Protein AF-A0A819X6X7-F1 (afdb_monomer_lite)

Sequence (123 aa):
MTDSTINNIATVFPISVEALKPEGKLQENRIIIKDFSLNTSTHGIPGIARSQSIPNRLFWSISFICFLGIMLYFIIQSILTYYSYPTQTLVTISDQWPQAFPAVTICNYSPFRYDKFISSFLN

Secondary structure (DSSP, 8-state):
--HHHHHHHHHHS---HHHHS---HHHHHHHHHHHHHHH-S-SHHHHHHH--SHHHHHHHHHHHHHHHHHHHHHHHHHHHHHHT-PPP--------SSPPPPP-----S-SS-HHHHHHTT--

pLDDT: mean 88.44, std 8.59, range [60.66, 98.5]

Radius of gyration: 42.08 Å; chains: 1; bounding box: 114×52×87 Å

InterPro domains:
  IPR001873 Epithelial sodium channel [PF00858] (36-117)
  IPR001873 Epithelial sodium channel [PTHR11690] (30-118)

Organism: NCBI:txid433720

Structure (mmCIF, N/CA/C/O backbone):
data_AF-A0A819X6X7-F1
#
_entry.id   AF-A0A819X6X7-F1
#
loop_
_atom_site.group_PDB
_atom_site.id
_atom_site.type_symbol
_atom_site.label_atom_id
_atom_site.label_alt_id
_atom_site.label_comp_id
_atom_site.label_asym_id
_atom_site.label_entity_id
_atom_site.label_seq_id
_atom_site.pdbx_PDB_ins_code
_atom_site.Cartn_x
_atom_site.Cartn_y
_atom_site.Cartn_z
_atom_site.occupancy
_atom_site.B_iso_or_equiv
_atom_site.auth_seq_id
_atom_site.auth_comp_id
_atom_site.auth_asym_id
_atom_site.auth_atom_id
_atom_site.pdbx_PDB_model_num
ATOM 1 N N . MET A 1 1 ? -44.339 18.523 17.465 1.00 60.66 1 MET A N 1
ATOM 2 C CA . MET A 1 1 ? -45.603 17.936 17.953 1.00 60.66 1 MET A CA 1
ATOM 3 C C . MET A 1 1 ? -45.756 18.367 19.403 1.00 60.66 1 MET A C 1
ATOM 5 O O . MET A 1 1 ? -44.770 18.296 20.121 1.00 60.66 1 MET A O 1
ATOM 9 N N . THR A 1 2 ? -46.898 18.929 19.795 1.00 74.94 2 THR A N 1
ATOM 10 C CA . THR A 1 2 ? -47.147 19.405 21.168 1.00 74.94 2 THR A CA 1
ATOM 11 C C . THR A 1 2 ? -47.540 18.235 22.070 1.00 74.94 2 THR A C 1
ATOM 13 O O . THR A 1 2 ? -48.222 17.324 21.603 1.00 74.94 2 THR A O 1
ATOM 16 N N . ASP A 1 3 ? -47.156 18.257 23.350 1.00 72.81 3 ASP A N 1
ATOM 17 C CA . ASP A 1 3 ? -47.407 17.154 24.301 1.00 72.81 3 ASP A CA 1
ATOM 18 C C . ASP A 1 3 ? -48.898 16.771 24.406 1.00 72.81 3 ASP A C 1
ATOM 20 O O . ASP A 1 3 ? -49.248 15.605 24.576 1.00 72.81 3 ASP A O 1
ATOM 24 N N . SER A 1 4 ? -49.802 17.733 24.199 1.00 77.88 4 SER A N 1
ATOM 25 C CA . SER A 1 4 ? -51.252 17.506 24.130 1.00 77.88 4 SER A CA 1
ATOM 26 C C . SER A 1 4 ? -51.687 16.625 22.953 1.00 77.88 4 SER A C 1
ATOM 28 O O . SER A 1 4 ? -52.635 15.851 23.073 1.00 77.88 4 SER A O 1
ATOM 30 N N . THR A 1 5 ? -51.007 16.714 21.810 1.00 80.31 5 THR A N 1
ATOM 31 C CA . THR A 1 5 ? -51.282 15.884 20.629 1.00 80.31 5 THR A CA 1
ATOM 32 C C . THR A 1 5 ? -50.784 14.460 20.848 1.00 80.31 5 THR A C 1
ATOM 34 O O . THR A 1 5 ? -51.469 13.515 20.476 1.00 80.31 5 THR A O 1
ATOM 37 N N . ILE A 1 6 ? -49.630 14.304 21.502 1.00 77.88 6 ILE A N 1
ATOM 38 C CA . ILE A 1 6 ? -49.042 12.997 21.820 1.00 77.88 6 ILE A CA 1
ATOM 39 C C . ILE A 1 6 ? -49.957 12.215 22.773 1.00 77.88 6 ILE A C 1
ATOM 41 O O . ILE A 1 6 ? -50.280 11.058 22.510 1.00 77.88 6 ILE A O 1
ATOM 45 N N . ASN A 1 7 ? -50.448 12.871 23.828 1.00 75.31 7 ASN A N 1
ATOM 46 C CA . ASN A 1 7 ? -51.334 12.244 24.810 1.00 75.31 7 ASN A CA 1
ATOM 47 C C . ASN A 1 7 ? -52.673 11.797 24.202 1.00 75.31 7 ASN A C 1
ATOM 49 O O . ASN A 1 7 ? -53.165 10.729 24.544 1.00 75.31 7 ASN A O 1
ATOM 53 N N . ASN A 1 8 ? -53.242 12.568 23.267 1.00 80.56 8 ASN A N 1
ATOM 54 C CA . ASN A 1 8 ? -54.474 12.178 22.568 1.00 80.56 8 ASN A CA 1
ATOM 55 C C . ASN A 1 8 ? -54.281 10.996 21.606 1.00 80.56 8 ASN A C 1
ATOM 57 O O . ASN A 1 8 ? -55.217 10.248 21.357 1.00 80.56 8 ASN A O 1
ATOM 61 N N . ILE A 1 9 ? -53.086 10.813 21.042 1.00 77.69 9 ILE A N 1
ATOM 62 C CA . ILE A 1 9 ? -52.798 9.665 20.169 1.00 77.69 9 ILE A CA 1
ATOM 63 C C . ILE A 1 9 ? -52.598 8.395 21.010 1.00 77.69 9 ILE A C 1
ATOM 65 O O . ILE A 1 9 ? -53.083 7.330 20.632 1.00 77.69 9 ILE A O 1
ATOM 69 N N . ALA A 1 10 ? -51.952 8.514 22.173 1.00 76.69 10 ALA A N 1
ATOM 70 C CA . ALA A 1 10 ? -51.705 7.399 23.089 1.00 76.69 10 ALA A CA 1
ATOM 71 C C . ALA A 1 10 ? -52.964 6.879 23.811 1.00 76.69 10 ALA A C 1
ATOM 73 O O . ALA A 1 10 ? -52.973 5.756 24.306 1.00 76.69 10 ALA A O 1
ATOM 74 N N . THR A 1 11 ? -54.041 7.666 23.879 1.00 79.44 11 THR A N 1
ATOM 75 C CA . THR A 1 11 ? -55.340 7.180 24.378 1.00 79.44 11 THR A CA 1
ATOM 76 C C . THR A 1 11 ? -56.129 6.408 23.321 1.00 79.44 11 THR A C 1
ATOM 78 O O . THR A 1 11 ? -56.958 5.573 23.676 1.00 79.44 11 THR A O 1
ATOM 81 N N . VAL A 1 12 ? -55.878 6.664 22.032 1.00 84.75 12 VAL A N 1
ATOM 82 C CA . VAL A 1 12 ? -56.559 6.007 20.902 1.00 84.75 12 VAL A CA 1
ATOM 83 C C . VAL A 1 12 ? -55.841 4.722 20.484 1.00 84.75 12 VAL A C 1
ATOM 85 O O . VAL A 1 12 ? -56.490 3.742 20.122 1.00 84.75 12 VAL A O 1
ATOM 88 N N . PHE A 1 13 ? -54.511 4.705 20.566 1.00 81.25 13 PHE A N 1
ATOM 89 C CA . PHE A 1 13 ? -53.683 3.534 20.291 1.00 81.25 13 PHE A CA 1
ATOM 90 C C . PHE A 1 13 ? -52.888 3.152 21.546 1.00 81.25 13 PHE A C 1
ATOM 92 O O . PHE A 1 13 ? -52.265 4.036 22.126 1.00 81.25 13 PHE A O 1
ATOM 99 N N . PRO A 1 14 ? -52.830 1.866 21.950 1.00 74.44 14 PRO A N 1
ATOM 100 C CA . PRO A 1 14 ? -52.072 1.413 23.118 1.00 74.44 14 PRO A CA 1
ATOM 101 C C . PRO A 1 14 ? -50.565 1.384 22.806 1.00 74.44 14 PRO A C 1
ATOM 103 O O . PRO A 1 14 ? -49.935 0.331 22.742 1.00 74.44 14 PRO A O 1
ATOM 106 N N . ILE A 1 15 ? -49.997 2.555 22.540 1.00 75.69 15 ILE A N 1
ATOM 107 C CA . ILE A 1 15 ? -48.589 2.788 22.223 1.00 75.69 15 ILE A CA 1
ATOM 108 C C . ILE A 1 15 ? -48.001 3.578 23.393 1.00 75.69 15 ILE A C 1
ATOM 110 O O . ILE A 1 15 ? -48.648 4.488 23.913 1.00 75.69 15 ILE A O 1
ATOM 114 N N . SER A 1 16 ? -46.784 3.242 23.825 1.00 74.62 16 SER A N 1
ATOM 115 C CA . SER A 1 16 ? -46.109 3.995 24.884 1.00 74.62 16 SER A CA 1
ATOM 116 C C . SER A 1 16 ? -45.877 5.446 24.449 1.00 74.62 16 SER A C 1
ATOM 118 O O . SER A 1 16 ? -45.324 5.716 23.380 1.00 74.62 16 SER A O 1
ATOM 120 N N . VAL A 1 17 ? -46.289 6.394 25.294 1.00 68.62 17 VAL A N 1
ATOM 121 C CA . VAL A 1 17 ? -46.086 7.842 25.094 1.00 68.62 17 VAL A CA 1
ATOM 122 C C . VAL A 1 17 ? -44.595 8.158 24.924 1.00 68.62 17 VAL A C 1
ATOM 124 O O . VAL A 1 17 ? -44.223 9.055 24.167 1.00 68.62 17 VAL A O 1
ATOM 127 N N . GLU A 1 18 ? -43.728 7.364 25.556 1.00 68.25 18 GLU A N 1
ATOM 128 C CA . GLU A 1 18 ? -42.275 7.439 25.441 1.00 68.25 18 GLU A CA 1
ATOM 129 C C . GLU A 1 18 ? -41.768 7.209 24.009 1.00 68.25 18 GLU A C 1
ATOM 131 O O . GLU A 1 18 ? -40.804 7.857 23.615 1.00 68.25 18 GLU A O 1
ATOM 136 N N . ALA A 1 19 ? -42.422 6.356 23.210 1.00 67.88 19 ALA A N 1
ATOM 137 C CA . ALA A 1 19 ? -42.023 6.087 21.823 1.00 67.88 19 ALA A CA 1
ATOM 138 C C . ALA A 1 19 ? -42.435 7.205 20.844 1.00 67.88 19 ALA A C 1
ATOM 140 O O . ALA A 1 19 ? -41.882 7.310 19.751 1.00 67.88 19 ALA A O 1
ATOM 141 N N . LEU A 1 20 ? -43.409 8.037 21.227 1.00 67.69 20 LEU A N 1
ATOM 142 C CA . LEU A 1 20 ? -43.894 9.183 20.447 1.00 67.69 20 LEU A CA 1
ATOM 143 C C . LEU A 1 20 ? -43.159 10.484 20.782 1.00 67.69 20 LEU A C 1
ATOM 145 O O . LEU A 1 20 ? -43.316 11.485 20.074 1.00 67.69 20 LEU A O 1
ATOM 149 N N . LYS A 1 21 ? -42.367 10.498 21.860 1.00 74.88 21 LYS A N 1
ATOM 150 C CA . LYS A 1 21 ? -41.555 11.658 22.206 1.00 74.88 21 LYS A CA 1
ATOM 151 C C . LYS A 1 21 ? -40.485 11.835 21.123 1.00 74.88 21 LYS A C 1
ATOM 153 O O . LYS A 1 21 ? -39.731 10.898 20.875 1.00 74.88 21 LYS A O 1
ATOM 158 N N . PRO A 1 22 ? -40.389 13.007 20.468 1.00 67.81 22 PRO A N 1
ATOM 159 C CA . PRO A 1 22 ? -39.345 13.237 19.483 1.00 67.81 22 PRO A CA 1
ATOM 160 C C . PRO A 1 22 ? -37.981 13.162 20.177 1.00 67.81 22 PRO A C 1
ATOM 162 O O . PRO A 1 22 ? -37.606 14.052 20.945 1.00 67.81 22 PRO A O 1
ATOM 165 N N . GLU A 1 23 ? -37.257 12.074 19.921 1.00 68.88 23 GLU A N 1
ATOM 166 C CA . GLU A 1 23 ? -35.851 11.917 20.276 1.00 68.88 23 GLU A CA 1
ATOM 167 C C . GLU A 1 23 ? -35.082 13.096 19.663 1.00 68.88 23 GLU A C 1
ATOM 169 O O . GLU A 1 23 ? -35.201 13.398 18.473 1.00 68.88 23 GLU A O 1
ATOM 174 N N . GLY A 1 24 ? -34.320 13.831 20.473 1.00 78.94 24 GLY A N 1
ATOM 175 C CA . GLY A 1 24 ? -33.523 14.937 19.948 1.00 78.94 24 GLY A CA 1
ATOM 176 C C . GLY A 1 24 ? -32.520 14.419 18.911 1.00 78.94 24 GLY A C 1
ATOM 177 O O . GLY A 1 24 ? -31.918 13.369 19.112 1.00 78.94 24 GLY A O 1
ATOM 178 N N . LYS A 1 25 ? -32.257 15.184 17.846 1.00 78.56 25 LYS A N 1
ATOM 179 C CA . LYS A 1 25 ? -31.328 14.820 16.749 1.00 78.56 25 LYS A CA 1
ATOM 180 C C . LYS A 1 25 ? -29.950 14.303 17.221 1.00 78.56 25 LYS A C 1
ATOM 182 O O . LYS A 1 25 ? -29.304 13.501 16.557 1.00 78.56 25 LYS A O 1
ATOM 187 N N 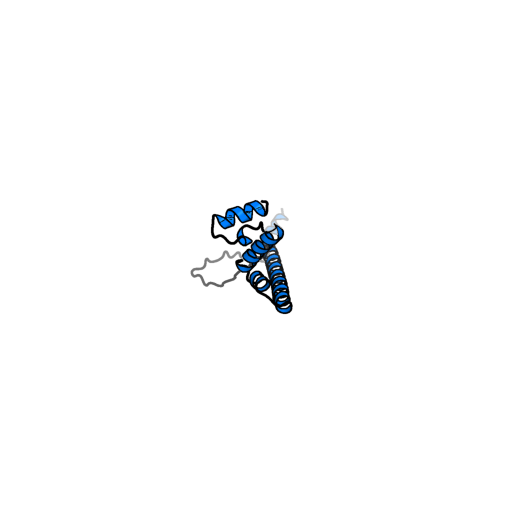. LEU A 1 26 ? -29.485 14.751 18.391 1.00 83.31 26 LEU A N 1
ATOM 188 C CA . LEU A 1 26 ? -28.258 14.269 19.042 1.00 83.31 26 LEU A CA 1
ATOM 189 C C . LEU A 1 26 ? -28.360 12.832 19.584 1.00 83.31 26 LEU A C 1
ATOM 191 O O . LEU A 1 26 ? -27.372 12.101 19.528 1.00 83.31 26 LEU A O 1
ATOM 195 N N . GLN A 1 27 ? -29.515 12.439 20.126 1.00 83.81 27 GLN A N 1
ATOM 196 C CA . GLN A 1 27 ? -29.776 11.076 20.602 1.00 83.81 27 GLN A CA 1
ATOM 197 C C . GLN A 1 27 ? -29.855 10.112 19.418 1.00 83.81 27 GLN A C 1
ATOM 199 O O . GLN A 1 27 ? -29.173 9.090 19.417 1.00 83.81 27 GLN A O 1
ATOM 204 N N . GLU A 1 28 ? -30.575 10.506 18.367 1.00 85.56 28 GLU A N 1
ATOM 205 C CA . GLU A 1 28 ? -30.688 9.753 17.116 1.00 85.56 28 GLU A CA 1
ATOM 206 C C . GLU A 1 28 ? -29.304 9.449 16.514 1.00 85.56 28 GLU A C 1
ATOM 208 O O . GLU A 1 28 ? -28.943 8.289 16.309 1.00 85.56 28 GLU A O 1
ATOM 213 N N . ASN A 1 29 ? -28.455 10.472 16.360 1.00 87.69 29 ASN A N 1
ATOM 214 C CA . ASN A 1 29 ? -27.094 10.298 15.846 1.00 87.69 29 ASN A CA 1
ATOM 215 C C . ASN A 1 29 ? -26.241 9.361 16.717 1.00 87.69 29 ASN A C 1
ATOM 217 O O . ASN A 1 29 ? -25.440 8.584 16.196 1.00 87.69 29 ASN A O 1
ATOM 221 N N . ARG A 1 30 ? -26.386 9.417 18.047 1.00 88.06 30 ARG A N 1
ATOM 222 C CA . ARG A 1 30 ? -25.646 8.532 18.960 1.00 88.06 30 ARG A CA 1
ATOM 223 C C . ARG A 1 30 ? -26.066 7.077 18.808 1.00 88.06 30 ARG A C 1
ATOM 225 O O . ARG A 1 30 ? -25.198 6.207 18.853 1.00 88.06 30 ARG A O 1
ATOM 232 N N . ILE A 1 31 ? -27.359 6.820 18.631 1.00 89.75 31 ILE A N 1
ATOM 233 C CA . ILE A 1 31 ? -27.892 5.472 18.417 1.00 89.75 31 ILE A CA 1
ATOM 234 C C . ILE A 1 31 ? -27.351 4.913 17.101 1.00 89.75 31 ILE A C 1
ATOM 236 O O . ILE A 1 31 ? -26.798 3.818 17.103 1.00 89.75 31 ILE A O 1
ATOM 240 N N . ILE A 1 32 ? -27.397 5.699 16.021 1.00 92.81 32 ILE A N 1
ATOM 241 C CA . ILE A 1 32 ? -26.892 5.295 14.700 1.00 92.81 32 ILE A CA 1
ATOM 242 C C . ILE A 1 32 ? -25.394 4.976 14.753 1.00 92.81 32 ILE A C 1
ATOM 244 O O . ILE A 1 32 ? -24.964 3.917 14.299 1.00 92.81 32 ILE A O 1
ATOM 248 N N . ILE A 1 33 ? -24.582 5.862 15.341 1.00 93.00 33 ILE A N 1
ATOM 249 C CA . ILE A 1 33 ? -23.131 5.644 15.452 1.00 93.00 33 ILE A CA 1
ATOM 250 C C . ILE A 1 33 ? -22.837 4.395 16.282 1.00 93.00 33 ILE A C 1
ATOM 252 O O . ILE A 1 33 ? -21.939 3.624 15.941 1.00 93.00 33 ILE A O 1
ATOM 256 N N . LYS A 1 34 ? -23.574 4.184 17.376 1.00 91.19 34 LYS A N 1
ATOM 257 C CA . LYS A 1 34 ? -23.402 3.011 18.234 1.00 91.19 34 LYS A CA 1
ATOM 258 C C . LYS A 1 34 ? -23.781 1.723 17.507 1.00 91.19 34 LYS A C 1
ATOM 260 O O . LYS A 1 34 ? -23.022 0.763 17.590 1.00 91.19 34 LYS A O 1
ATOM 265 N N . ASP A 1 35 ? -24.897 1.715 16.788 1.00 93.50 35 ASP A N 1
ATOM 266 C CA . ASP A 1 35 ? -25.354 0.559 16.019 1.00 93.50 35 ASP A CA 1
ATOM 267 C C . ASP A 1 35 ? -24.364 0.207 14.898 1.00 93.50 35 ASP A C 1
ATOM 269 O O . ASP A 1 35 ? -23.891 -0.926 14.811 1.00 93.50 35 ASP A O 1
ATOM 273 N N . PHE A 1 36 ? -23.912 1.208 14.138 1.00 93.81 36 PHE A N 1
ATOM 274 C CA . PHE A 1 36 ? -22.847 1.033 13.149 1.00 93.81 36 PHE A CA 1
ATOM 275 C C . PHE A 1 36 ? -21.560 0.482 13.776 1.00 93.81 36 PHE A C 1
ATOM 277 O O . PHE A 1 36 ? -20.951 -0.453 13.257 1.00 93.81 36 PHE A O 1
ATOM 284 N N . SER A 1 37 ? -21.145 1.037 14.917 1.00 93.19 37 SER A N 1
ATOM 285 C CA . SER A 1 37 ? -19.910 0.621 15.587 1.00 93.19 37 SER A CA 1
ATOM 286 C C . SER A 1 37 ? -19.971 -0.818 16.103 1.00 93.19 37 SER A C 1
ATOM 288 O O . SER A 1 37 ? -18.930 -1.454 16.230 1.00 93.19 37 SER A O 1
ATOM 290 N N . LEU A 1 38 ? -21.161 -1.338 16.411 1.00 93.19 38 LEU A N 1
ATOM 291 C CA . LEU A 1 38 ? -21.352 -2.719 16.860 1.00 93.19 38 LEU A CA 1
ATOM 292 C C . LEU A 1 38 ? -21.447 -3.713 15.696 1.00 93.19 38 LEU A C 1
ATOM 294 O O . LEU A 1 38 ? -21.018 -4.854 15.862 1.00 93.19 38 LEU A O 1
ATOM 298 N N . ASN A 1 39 ? -21.967 -3.277 14.546 1.00 93.62 39 ASN A N 1
ATOM 299 C CA . ASN A 1 39 ? -22.232 -4.125 13.378 1.00 93.62 39 ASN A CA 1
ATOM 300 C C . ASN A 1 39 ? -21.188 -4.004 12.255 1.00 93.62 39 ASN A C 1
ATOM 302 O O . ASN A 1 39 ? -21.305 -4.665 11.224 1.00 93.62 39 ASN A O 1
ATOM 306 N N . THR A 1 40 ? -20.164 -3.167 12.415 1.00 93.38 40 THR A N 1
ATOM 307 C CA . THR A 1 40 ? -19.089 -3.055 11.423 1.00 93.38 40 THR A CA 1
ATOM 308 C C . THR A 1 40 ? -18.229 -4.323 11.362 1.00 93.38 40 THR A C 1
ATOM 310 O O . THR A 1 40 ? -17.977 -4.980 12.371 1.00 93.38 40 THR A O 1
ATOM 313 N N . SER A 1 41 ? -17.712 -4.636 10.171 1.00 92.94 41 SER A N 1
ATOM 314 C CA . SER A 1 41 ? -16.755 -5.729 9.945 1.00 92.94 41 SER A CA 1
ATOM 315 C C . SER A 1 41 ? -15.356 -5.440 10.500 1.00 92.94 41 SER A C 1
ATOM 317 O O . SER A 1 41 ? -14.517 -6.335 10.576 1.00 92.94 41 SER A O 1
ATOM 319 N N . THR A 1 42 ? -15.080 -4.192 10.888 1.00 89.25 42 THR A N 1
ATOM 320 C CA . THR A 1 42 ? -13.777 -3.789 11.426 1.00 89.25 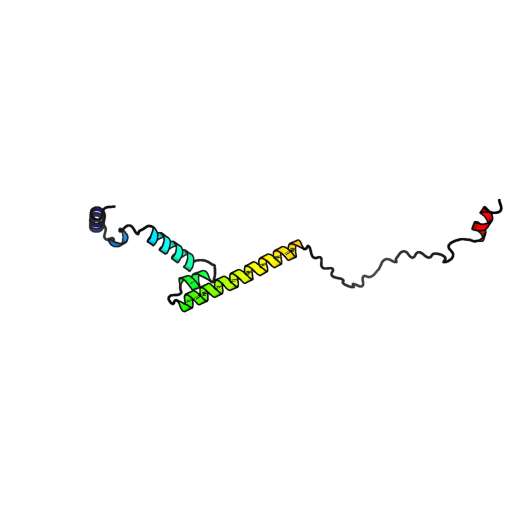42 THR A CA 1
ATOM 321 C C . THR A 1 42 ? -13.590 -4.385 12.816 1.00 89.25 42 THR A C 1
ATOM 323 O O . THR A 1 42 ? -14.295 -3.992 13.730 1.00 89.25 42 THR A O 1
ATOM 326 N N . HIS A 1 43 ? -12.615 -5.266 13.035 1.00 88.00 43 HIS A N 1
ATOM 327 C CA . HIS A 1 43 ? -12.480 -5.980 14.316 1.00 88.00 43 HIS A CA 1
ATOM 328 C C . HIS A 1 43 ? -12.273 -5.084 15.558 1.00 88.00 43 HIS A C 1
ATOM 330 O O . HIS A 1 43 ? -12.712 -5.439 16.650 1.00 88.00 43 HIS A O 1
ATOM 336 N N . GLY A 1 44 ? -11.625 -3.921 15.416 1.00 88.88 44 GLY A N 1
ATOM 337 C CA . GLY A 1 44 ? -11.307 -3.044 16.554 1.00 88.88 44 GLY A CA 1
ATOM 338 C C . GLY A 1 44 ? -12.473 -2.178 17.049 1.00 88.88 44 GLY A C 1
ATOM 339 O O . GLY A 1 44 ? -12.606 -1.947 18.250 1.00 88.88 44 GLY A O 1
ATOM 340 N N . ILE A 1 45 ? -13.348 -1.722 16.148 1.00 91.81 45 ILE A N 1
ATOM 341 C CA . ILE A 1 45 ? -14.406 -0.743 16.459 1.00 91.81 45 ILE A CA 1
ATOM 342 C C . ILE A 1 45 ? -15.513 -1.333 17.368 1.00 91.81 45 ILE A C 1
ATOM 344 O O . ILE A 1 45 ? -15.844 -0.689 18.369 1.00 91.81 45 ILE A O 1
ATOM 348 N N . PRO A 1 46 ? -16.022 -2.563 17.145 1.00 92.62 46 PRO A N 1
ATOM 349 C CA . PRO A 1 46 ? -16.962 -3.220 18.051 1.00 92.62 46 PRO A CA 1
ATOM 350 C C . PRO A 1 46 ? -16.368 -3.467 19.437 1.00 92.62 46 PRO A C 1
ATOM 352 O O . PRO A 1 46 ? -17.086 -3.374 20.432 1.00 92.62 46 PRO A O 1
ATOM 355 N N . GLY A 1 47 ? -15.058 -3.734 19.530 1.00 90.06 47 GLY A N 1
ATOM 356 C CA . GLY A 1 47 ? -14.348 -3.866 20.807 1.00 90.06 47 GLY A CA 1
ATOM 357 C C . GLY A 1 47 ? -14.398 -2.575 21.629 1.00 90.06 47 GLY A C 1
ATOM 358 O O . GLY A 1 47 ? -14.709 -2.604 22.823 1.00 90.06 47 GLY A O 1
ATOM 359 N N . ILE A 1 48 ? -14.202 -1.426 20.976 1.00 93.31 48 ILE A N 1
ATOM 360 C CA . ILE A 1 48 ? -14.327 -0.097 21.596 1.00 93.31 48 ILE A CA 1
ATOM 361 C C . ILE A 1 48 ? -15.786 0.187 21.985 1.00 93.31 48 ILE A C 1
ATOM 363 O O . ILE A 1 48 ? -16.038 0.651 23.096 1.00 93.31 48 ILE A O 1
ATOM 367 N N . ALA A 1 49 ? -16.746 -0.100 21.100 1.00 91.62 49 ALA A N 1
ATOM 368 C CA . ALA A 1 49 ? -18.165 0.200 21.306 1.00 91.62 49 ALA A CA 1
ATOM 369 C C . ALA A 1 49 ? -18.842 -0.677 22.375 1.00 91.62 49 ALA A C 1
ATOM 371 O O . ALA A 1 49 ? -19.761 -0.220 23.056 1.00 91.62 49 ALA A O 1
ATOM 372 N N . ARG A 1 50 ? -18.387 -1.925 22.545 1.00 90.81 50 ARG A N 1
ATOM 373 C CA . ARG A 1 50 ? -18.889 -2.861 23.566 1.00 90.81 50 ARG A CA 1
ATOM 374 C C . ARG A 1 50 ? -18.269 -2.625 24.947 1.00 90.81 50 ARG A C 1
ATOM 376 O O . ARG A 1 50 ? -18.856 -3.021 25.954 1.00 90.81 50 ARG A O 1
ATOM 383 N N . SER A 1 51 ? -17.093 -1.999 25.008 1.00 90.62 51 SER A N 1
ATOM 384 C CA . SER A 1 51 ? -16.364 -1.774 26.258 1.00 90.62 51 SER A CA 1
ATOM 385 C C . SER A 1 51 ? -17.123 -0.836 27.200 1.00 90.62 51 SER A C 1
ATOM 387 O O . SER A 1 51 ? -17.339 0.331 26.889 1.00 90.62 51 SER A O 1
ATOM 389 N N . GLN A 1 52 ? -17.484 -1.345 28.380 1.00 87.19 52 GLN A N 1
ATOM 390 C CA . GLN A 1 52 ? -18.162 -0.575 29.432 1.00 87.19 52 GLN A CA 1
ATOM 391 C C . GLN A 1 52 ? -17.170 0.143 30.360 1.00 87.19 52 GLN A C 1
ATOM 393 O O . GLN A 1 52 ? -17.479 1.192 30.918 1.00 87.19 52 GLN A O 1
ATOM 398 N N . SER A 1 53 ? -15.964 -0.412 30.523 1.00 93.12 53 SER A N 1
ATOM 399 C CA . SER A 1 53 ? -14.920 0.150 31.378 1.00 93.12 53 SER A CA 1
ATOM 400 C C . SER A 1 53 ? -13.948 1.027 30.582 1.00 93.12 53 SER A C 1
ATOM 402 O O . SER A 1 53 ? -13.544 0.700 29.462 1.00 93.12 53 SER A O 1
ATOM 404 N N . ILE A 1 54 ? -13.537 2.143 31.190 1.00 90.88 54 ILE A N 1
ATOM 405 C CA . ILE A 1 54 ? -12.531 3.070 30.649 1.00 90.88 54 ILE A CA 1
ATOM 406 C C . ILE A 1 54 ? -11.212 2.362 30.275 1.00 90.88 54 ILE A C 1
ATOM 408 O O . ILE A 1 54 ? -10.752 2.578 29.152 1.00 90.88 54 ILE A O 1
ATOM 412 N N . PRO A 1 55 ? -10.608 1.498 31.124 1.00 92.62 55 PRO A N 1
ATOM 413 C CA . PRO A 1 55 ? -9.350 0.837 30.767 1.00 92.62 55 PRO A CA 1
ATOM 414 C C . PRO A 1 55 ? -9.486 -0.078 29.545 1.00 92.62 55 PRO A C 1
ATOM 416 O O . PRO A 1 55 ? -8.624 -0.049 28.670 1.00 92.62 55 PRO A O 1
ATOM 419 N N . ASN A 1 56 ? -10.589 -0.824 29.418 1.00 91.38 56 ASN A N 1
ATOM 420 C CA . ASN A 1 56 ? -10.799 -1.687 28.253 1.00 91.38 56 ASN A CA 1
ATOM 421 C C . ASN A 1 56 ? -11.004 -0.857 26.987 1.00 91.38 56 ASN A C 1
ATOM 423 O O . ASN A 1 56 ? -10.458 -1.185 25.936 1.00 91.38 56 ASN A O 1
ATOM 427 N N . ARG A 1 57 ? -11.739 0.255 27.085 1.00 92.81 57 ARG A N 1
ATOM 428 C CA . ARG A 1 57 ? -11.934 1.161 25.953 1.00 92.81 57 ARG A CA 1
ATOM 429 C C . ARG A 1 57 ? -10.613 1.774 25.484 1.00 92.81 57 ARG A C 1
ATOM 431 O O . ARG A 1 57 ? -10.392 1.866 24.277 1.00 92.81 57 ARG A O 1
ATOM 438 N N . LEU A 1 58 ? -9.733 2.152 26.415 1.00 94.75 58 LEU A N 1
ATOM 439 C CA . LEU A 1 58 ? -8.384 2.632 26.103 1.00 94.75 58 LEU A CA 1
ATOM 440 C C . LEU A 1 58 ? -7.542 1.541 25.445 1.00 94.75 58 LEU A C 1
ATOM 442 O O . LEU A 1 58 ? -6.954 1.797 24.400 1.00 94.75 58 LEU A O 1
ATOM 446 N N . PHE A 1 59 ? -7.542 0.327 25.997 1.00 94.12 59 PHE A N 1
ATOM 447 C CA . PHE A 1 59 ? -6.823 -0.810 25.425 1.00 94.12 59 PHE A CA 1
ATOM 448 C C . PHE A 1 59 ? -7.232 -1.069 23.969 1.00 94.12 59 PHE A C 1
ATOM 450 O O . PHE A 1 59 ? -6.376 -1.091 23.085 1.00 94.12 59 PHE A O 1
ATOM 457 N N . TRP A 1 60 ? -8.536 -1.180 23.696 1.00 93.81 60 TRP A N 1
ATOM 458 C CA . TRP A 1 60 ? -9.041 -1.393 22.337 1.00 93.81 60 TRP A CA 1
ATOM 459 C C . TRP A 1 60 ? -8.733 -0.224 21.400 1.00 93.81 60 TRP A C 1
ATOM 461 O O . TRP A 1 60 ? -8.402 -0.447 20.238 1.00 93.81 60 TRP A O 1
ATOM 471 N N . SER A 1 61 ? -8.792 1.013 21.898 1.00 94.19 61 SER A N 1
ATOM 472 C CA . SER A 1 61 ? -8.479 2.199 21.092 1.00 94.19 61 SER A CA 1
ATOM 473 C C . SER A 1 61 ? -6.997 2.254 20.721 1.00 94.19 61 SER A C 1
ATOM 475 O O . SER A 1 61 ? -6.666 2.453 19.556 1.00 94.19 61 SER A O 1
ATOM 477 N N . ILE A 1 62 ? -6.103 2.027 21.688 1.00 95.88 62 ILE A N 1
ATOM 478 C CA . ILE A 1 62 ? -4.653 1.997 21.461 1.00 95.88 62 ILE A CA 1
ATOM 479 C C . ILE A 1 62 ? -4.306 0.862 20.502 1.00 95.88 62 ILE A C 1
ATOM 481 O O . ILE A 1 62 ? -3.625 1.089 19.508 1.00 95.88 62 ILE A O 1
ATOM 485 N N . SER A 1 63 ? -4.826 -0.341 20.756 1.00 94.75 63 SER A N 1
ATOM 486 C CA . SER A 1 63 ? -4.597 -1.501 19.899 1.00 94.75 63 SER A CA 1
ATOM 487 C C . SER A 1 63 ? -5.043 -1.235 18.458 1.00 94.75 63 SER A C 1
ATOM 489 O O . SER A 1 63 ? -4.270 -1.462 17.527 1.00 94.75 63 SER A O 1
ATOM 491 N N . PHE A 1 64 ? -6.239 -0.667 18.266 1.00 95.06 64 PHE A N 1
ATOM 492 C CA . PHE A 1 64 ? -6.745 -0.301 16.944 1.00 95.06 64 PHE A CA 1
ATOM 493 C C . PHE A 1 64 ? -5.843 0.716 16.233 1.00 95.06 64 PHE A C 1
ATOM 495 O O . PHE A 1 64 ? -5.495 0.508 15.073 1.00 95.06 64 PHE A O 1
ATOM 502 N N . ILE A 1 65 ? -5.416 1.778 16.924 1.00 96.38 65 ILE A N 1
ATOM 503 C CA . ILE A 1 65 ? -4.530 2.805 16.355 1.00 96.38 65 ILE A CA 1
ATOM 504 C C . ILE A 1 65 ? -3.164 2.212 15.985 1.00 96.38 65 ILE A C 1
ATOM 506 O O . ILE A 1 65 ? -2.656 2.484 14.898 1.00 96.38 65 ILE A O 1
ATOM 510 N N . CYS A 1 66 ? -2.582 1.374 16.845 1.00 96.88 66 CYS A N 1
ATOM 511 C CA . CYS A 1 66 ? -1.306 0.713 16.576 1.00 96.88 66 CYS A CA 1
ATOM 512 C C . CYS A 1 66 ? -1.382 -0.183 15.334 1.00 96.88 66 CYS A C 1
ATOM 514 O O . CYS A 1 66 ? -0.550 -0.054 14.436 1.00 96.88 66 CYS A O 1
ATOM 516 N N . PHE A 1 67 ? -2.390 -1.056 15.245 1.00 96.44 67 PHE A N 1
ATOM 517 C CA . PHE A 1 67 ? -2.549 -1.938 14.087 1.00 96.44 67 PHE A CA 1
ATOM 518 C C . PHE A 1 67 ? -2.867 -1.168 12.804 1.00 96.44 67 PHE A C 1
ATOM 520 O O . PHE A 1 67 ? -2.336 -1.513 11.750 1.00 96.44 67 PHE A O 1
ATOM 527 N N . LEU A 1 68 ? -3.660 -0.097 12.886 1.00 96.31 68 LEU A N 1
ATOM 528 C CA . LEU A 1 68 ? -3.921 0.784 11.750 1.00 96.31 68 LEU A CA 1
ATOM 529 C C . LEU A 1 68 ? -2.628 1.448 11.251 1.00 96.31 68 LEU A C 1
ATOM 531 O O . LEU A 1 68 ? -2.379 1.474 10.048 1.00 96.31 68 LEU A O 1
ATOM 535 N N . GLY A 1 69 ? -1.781 1.933 12.162 1.00 97.56 69 GLY A N 1
ATOM 536 C CA . GLY A 1 69 ? -0.485 2.521 11.821 1.00 97.56 69 GLY A CA 1
ATOM 537 C C . GLY A 1 69 ? 0.460 1.525 11.145 1.00 97.56 69 GLY A C 1
ATOM 538 O O . GLY A 1 69 ? 1.034 1.834 10.102 1.00 97.56 69 GLY A O 1
ATOM 539 N N . ILE A 1 70 ? 0.572 0.310 11.691 1.00 97.88 70 ILE A N 1
ATOM 540 C CA . ILE A 1 70 ? 1.383 -0.772 11.107 1.00 97.88 70 ILE A CA 1
ATOM 541 C C . ILE A 1 70 ? 0.867 -1.144 9.711 1.00 97.88 70 ILE A C 1
ATOM 543 O O . ILE A 1 70 ? 1.653 -1.261 8.771 1.00 97.88 70 ILE A O 1
ATOM 547 N N . MET A 1 71 ? -0.451 -1.287 9.555 1.00 97.31 71 MET A N 1
ATOM 548 C CA . MET A 1 71 ? -1.081 -1.584 8.269 1.00 97.31 71 MET A CA 1
ATOM 549 C C . MET A 1 71 ? -0.761 -0.501 7.231 1.00 97.31 71 MET A C 1
ATOM 551 O O . MET A 1 71 ? -0.323 -0.826 6.130 1.00 97.31 71 MET A O 1
ATOM 555 N N . LEU A 1 72 ? -0.931 0.779 7.577 1.00 98.12 72 LEU A N 1
ATOM 556 C CA . LEU A 1 72 ? -0.625 1.893 6.675 1.00 98.12 72 LEU A CA 1
ATOM 557 C C . LEU A 1 72 ? 0.856 1.926 6.288 1.00 98.12 72 LEU A C 1
ATOM 559 O O . LEU A 1 72 ? 1.171 2.121 5.116 1.00 98.12 72 LEU A O 1
ATOM 563 N N . TYR A 1 73 ? 1.760 1.680 7.239 1.00 98.44 73 TYR A N 1
ATOM 564 C CA . TYR A 1 73 ? 3.191 1.582 6.959 1.00 98.44 73 TYR A CA 1
ATOM 565 C C . TYR A 1 73 ? 3.490 0.488 5.924 1.00 98.44 73 TYR A C 1
ATOM 567 O O . TYR A 1 73 ? 4.151 0.761 4.922 1.00 98.44 73 TYR A O 1
ATOM 575 N N . PHE A 1 74 ? 2.959 -0.725 6.113 1.00 98.31 74 PHE A N 1
ATOM 576 C CA . PHE A 1 74 ? 3.166 -1.821 5.163 1.00 98.31 74 PHE A CA 1
ATOM 577 C C . PHE A 1 74 ? 2.538 -1.555 3.794 1.00 98.31 74 PHE A C 1
ATOM 579 O O . PHE A 1 74 ? 3.144 -1.899 2.779 1.00 98.31 74 PHE A O 1
ATOM 586 N N . ILE A 1 75 ? 1.366 -0.915 3.739 1.00 98.50 75 ILE A N 1
ATOM 587 C CA . ILE A 1 75 ? 0.738 -0.511 2.474 1.00 98.50 75 ILE A CA 1
ATOM 588 C C . ILE A 1 75 ? 1.654 0.455 1.719 1.00 98.50 75 ILE A C 1
ATOM 590 O O . ILE A 1 75 ? 1.941 0.231 0.545 1.00 98.50 75 ILE A O 1
ATOM 594 N N . ILE A 1 76 ? 2.163 1.492 2.390 1.00 98.50 76 ILE A N 1
ATOM 595 C CA . ILE A 1 76 ? 3.062 2.476 1.775 1.00 98.50 76 ILE A CA 1
ATOM 596 C C . ILE A 1 76 ? 4.337 1.795 1.268 1.00 98.50 76 ILE A C 1
ATOM 598 O O . ILE A 1 76 ? 4.710 1.987 0.113 1.00 98.50 76 ILE A O 1
ATOM 602 N N . GLN A 1 77 ? 4.977 0.961 2.091 1.00 98.19 77 GLN A N 1
ATOM 603 C CA . GLN A 1 77 ? 6.181 0.225 1.690 1.00 98.19 77 GLN A CA 1
ATOM 604 C C . GLN A 1 77 ? 5.929 -0.696 0.490 1.00 98.19 77 GLN A C 1
ATOM 606 O O . GLN A 1 77 ? 6.749 -0.759 -0.427 1.00 98.19 77 GLN A O 1
ATOM 611 N N . SER A 1 78 ? 4.776 -1.368 0.453 1.00 97.81 78 SER A N 1
ATOM 612 C CA . SER A 1 78 ? 4.390 -2.232 -0.667 1.00 97.81 78 SER A CA 1
ATOM 613 C C . SER A 1 78 ? 4.196 -1.431 -1.955 1.00 97.81 78 SER A C 1
ATOM 615 O O . SER A 1 78 ? 4.683 -1.836 -3.007 1.00 97.81 78 SER A O 1
ATOM 617 N N . ILE A 1 79 ? 3.546 -0.265 -1.872 1.00 98.12 79 ILE A N 1
ATOM 618 C CA . ILE A 1 79 ? 3.357 0.637 -3.016 1.00 98.12 79 ILE A CA 1
ATOM 619 C C . ILE A 1 79 ? 4.710 1.136 -3.538 1.00 98.12 79 ILE A C 1
ATOM 621 O O . ILE A 1 79 ? 4.966 1.077 -4.739 1.00 98.12 79 ILE A O 1
ATOM 625 N N . LEU A 1 80 ? 5.599 1.586 -2.649 1.00 98.12 80 LEU A N 1
ATOM 626 C CA . LEU A 1 80 ? 6.937 2.049 -3.030 1.00 98.12 80 LEU A CA 1
ATOM 627 C C . LEU A 1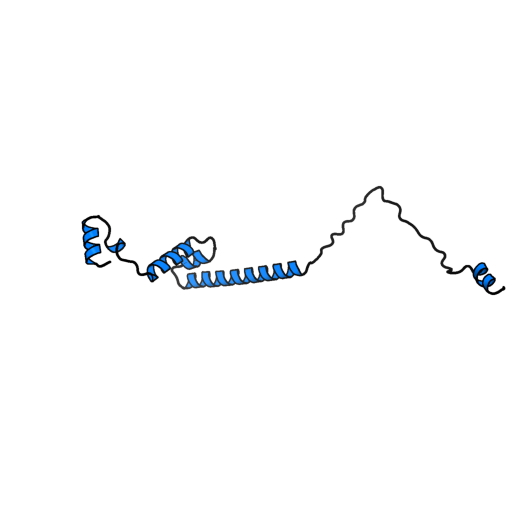 80 ? 7.767 0.933 -3.678 1.00 98.12 80 LEU A C 1
ATOM 629 O O . LEU A 1 80 ? 8.441 1.173 -4.675 1.00 98.12 80 LEU A O 1
ATOM 633 N N . THR A 1 81 ? 7.680 -0.290 -3.150 1.00 96.62 81 THR A N 1
ATOM 634 C CA . THR A 1 81 ? 8.374 -1.467 -3.699 1.00 96.62 81 THR A CA 1
ATOM 635 C C . THR A 1 81 ? 7.818 -1.878 -5.061 1.00 96.62 81 THR A C 1
ATOM 637 O O . THR A 1 81 ? 8.570 -2.291 -5.935 1.00 96.62 81 THR A O 1
ATOM 640 N N . TYR A 1 82 ? 6.512 -1.745 -5.285 1.00 96.00 82 TYR A N 1
ATOM 641 C CA . TYR A 1 82 ? 5.925 -1.981 -6.602 1.00 96.00 82 TYR A CA 1
ATOM 642 C C . TYR A 1 82 ? 6.468 -0.986 -7.640 1.00 96.00 82 TYR A C 1
ATOM 644 O O . TYR A 1 82 ? 6.897 -1.382 -8.723 1.00 96.00 82 TYR A O 1
ATOM 652 N N . TYR A 1 83 ? 6.526 0.302 -7.286 1.00 97.44 83 TYR A N 1
ATOM 653 C CA . TYR A 1 83 ? 7.027 1.356 -8.172 1.00 97.44 83 TYR A CA 1
ATOM 654 C C . TYR A 1 83 ? 8.554 1.417 -8.304 1.00 97.44 83 TYR A C 1
ATOM 656 O O . TYR A 1 83 ? 9.047 2.171 -9.142 1.00 97.44 83 TYR A O 1
ATOM 664 N N . SER A 1 84 ? 9.318 0.636 -7.534 1.00 96.81 84 SER A N 1
ATOM 665 C CA . SER A 1 84 ? 10.757 0.479 -7.776 1.00 96.81 84 SER A CA 1
ATOM 666 C C . SER A 1 84 ? 11.064 -0.495 -8.920 1.00 96.81 84 SER A C 1
ATOM 668 O O . SER A 1 84 ? 12.224 -0.623 -9.304 1.00 96.81 84 SER A O 1
ATOM 670 N N . TYR A 1 85 ? 10.033 -1.145 -9.483 1.00 94.75 85 TYR A N 1
ATOM 671 C CA . TYR A 1 85 ? 10.117 -2.104 -10.589 1.00 94.75 85 TYR A CA 1
ATOM 672 C C . TYR A 1 85 ? 11.260 -3.129 -10.433 1.00 94.75 85 TYR A C 1
ATOM 674 O O . TYR A 1 85 ? 12.072 -3.295 -11.349 1.00 94.75 85 TYR A O 1
ATOM 682 N N . PRO A 1 86 ? 11.361 -3.831 -9.286 1.00 93.31 86 PRO A N 1
ATOM 683 C CA . PRO A 1 86 ? 12.442 -4.775 -9.068 1.00 93.31 86 PRO A CA 1
ATOM 684 C C . PRO A 1 86 ? 12.236 -6.019 -9.939 1.00 93.31 86 PRO A C 1
ATOM 686 O O . PRO A 1 86 ? 11.174 -6.641 -9.926 1.00 93.31 86 PRO A O 1
ATOM 689 N N . THR A 1 87 ? 13.268 -6.422 -10.675 1.00 91.56 87 THR A N 1
ATOM 690 C CA . THR A 1 87 ? 13.252 -7.645 -11.489 1.00 91.56 87 THR A CA 1
ATOM 691 C C . THR A 1 87 ? 14.018 -8.762 -10.793 1.00 91.56 87 THR A C 1
ATOM 693 O O . THR A 1 87 ? 15.161 -8.561 -10.386 1.00 91.56 87 THR A O 1
ATOM 696 N N . GLN A 1 88 ? 13.422 -9.951 -10.700 1.00 90.31 88 GLN A N 1
ATOM 697 C CA . GLN A 1 88 ? 14.098 -11.154 -10.208 1.00 90.31 88 GLN A CA 1
ATOM 698 C C . GLN A 1 88 ? 14.448 -12.060 -11.388 1.00 90.31 88 GLN A C 1
ATOM 700 O O . GLN A 1 88 ? 13.579 -12.398 -12.191 1.00 90.31 88 GLN A O 1
ATOM 705 N N . THR A 1 89 ? 15.713 -12.458 -11.498 1.00 91.62 89 THR A N 1
ATOM 706 C CA . THR A 1 89 ? 16.174 -13.419 -12.504 1.00 91.62 89 THR A CA 1
ATOM 707 C C . THR A 1 89 ? 16.365 -14.784 -11.852 1.00 91.62 89 THR A C 1
ATOM 709 O O . THR A 1 89 ? 17.210 -14.967 -10.979 1.00 91.62 89 THR A O 1
ATOM 712 N N . LEU A 1 90 ? 15.564 -15.764 -12.272 1.00 91.38 90 LEU A N 1
ATOM 713 C CA . LEU A 1 90 ? 15.722 -17.152 -11.851 1.00 91.38 90 LEU A CA 1
ATOM 714 C C . LEU A 1 90 ? 16.623 -17.876 -12.857 1.00 91.38 90 LEU A C 1
ATOM 716 O O . LEU A 1 90 ? 16.209 -18.144 -13.983 1.00 91.38 90 LEU A O 1
ATOM 720 N N . VAL A 1 91 ? 17.850 -18.199 -12.451 1.00 90.38 91 VAL A N 1
ATOM 721 C CA . VAL A 1 91 ? 18.773 -18.998 -13.267 1.00 90.38 91 VAL A CA 1
ATOM 722 C C . VAL A 1 91 ? 18.583 -20.466 -12.909 1.00 90.38 91 VAL A C 1
ATOM 724 O O . VAL A 1 91 ? 18.876 -20.883 -11.791 1.00 90.38 91 VAL A O 1
ATOM 727 N N . THR A 1 92 ? 18.085 -21.248 -13.862 1.00 90.00 92 THR A N 1
ATOM 728 C CA . THR A 1 92 ? 17.997 -22.707 -13.748 1.00 90.00 92 THR A CA 1
ATOM 729 C C . THR A 1 92 ? 18.909 -23.342 -14.785 1.00 90.00 92 THR A C 1
ATOM 731 O O . THR A 1 92 ? 18.972 -22.895 -15.930 1.00 90.00 92 THR A O 1
ATOM 734 N N . ILE A 1 93 ? 19.649 -24.368 -14.372 1.00 89.38 93 ILE A N 1
ATOM 735 C CA . ILE A 1 93 ? 20.478 -25.169 -15.271 1.00 89.38 93 ILE A CA 1
ATOM 736 C C . ILE A 1 93 ? 19.614 -26.349 -15.699 1.00 89.38 93 ILE A C 1
ATOM 738 O O . ILE A 1 93 ? 19.152 -27.116 -14.856 1.00 89.38 93 ILE A O 1
ATOM 742 N N . SER A 1 94 ? 19.354 -26.460 -16.999 1.00 87.38 94 SER A N 1
ATOM 743 C CA . SER A 1 94 ? 18.637 -27.594 -17.574 1.00 87.38 94 SER A CA 1
ATOM 744 C C . SER A 1 94 ? 19.472 -28.193 -18.696 1.00 87.38 94 SER A C 1
ATOM 746 O O . SER A 1 94 ? 19.871 -27.492 -19.626 1.00 87.38 94 SER A O 1
ATOM 748 N N . ASP A 1 95 ? 19.737 -29.492 -18.600 1.00 85.81 95 ASP A N 1
ATOM 749 C CA . ASP A 1 95 ? 20.470 -30.232 -19.621 1.00 85.81 95 ASP A CA 1
ATOM 750 C C . ASP A 1 95 ? 19.487 -30.631 -20.724 1.00 85.81 95 ASP A C 1
ATOM 752 O O . ASP A 1 95 ? 18.751 -31.612 -20.617 1.00 85.81 95 ASP A O 1
ATOM 756 N N . GLN A 1 96 ? 19.406 -29.809 -21.769 1.00 82.88 96 GLN A N 1
ATOM 757 C CA . GLN A 1 96 ? 18.563 -30.067 -22.934 1.00 82.88 96 GLN A CA 1
ATOM 758 C C . GLN A 1 96 ? 19.406 -30.748 -24.022 1.00 82.88 96 GLN A C 1
ATOM 760 O O . GLN A 1 96 ? 20.369 -30.164 -24.518 1.00 82.88 96 GLN A O 1
ATOM 765 N N . TRP A 1 97 ? 19.032 -31.971 -24.412 1.00 84.75 97 TRP A N 1
ATOM 766 C CA . TRP A 1 97 ? 19.656 -32.700 -25.521 1.00 84.75 97 TRP A CA 1
ATOM 767 C C . TRP A 1 97 ? 18.657 -32.918 -26.666 1.00 84.75 97 TRP A C 1
ATOM 769 O O . TRP A 1 97 ? 17.536 -33.357 -26.399 1.00 84.75 97 TRP A O 1
ATOM 779 N N . PRO A 1 98 ? 19.048 -32.681 -27.935 1.00 87.12 98 PRO A N 1
ATOM 780 C CA . PRO A 1 98 ? 20.366 -32.227 -28.398 1.00 87.12 98 PRO A CA 1
ATOM 781 C C . PRO A 1 98 ? 20.553 -30.698 -28.317 1.00 87.12 98 PRO A C 1
ATOM 783 O O . PRO A 1 98 ? 19.647 -29.935 -28.642 1.00 87.12 98 PRO A O 1
ATOM 786 N N . GLN A 1 99 ? 21.754 -30.247 -27.942 1.00 86.62 99 GLN A N 1
ATOM 787 C CA . GLN A 1 99 ? 22.119 -28.826 -27.930 1.00 86.62 99 GLN A CA 1
ATOM 788 C C . GLN A 1 99 ? 22.720 -28.398 -29.279 1.00 86.62 99 GLN A C 1
ATOM 790 O O . GLN A 1 99 ? 23.503 -29.132 -29.883 1.00 86.62 99 GLN A O 1
ATOM 795 N N . ALA A 1 100 ? 22.372 -27.199 -29.756 1.00 91.19 100 ALA A N 1
ATOM 796 C CA . ALA A 1 100 ? 22.961 -26.639 -30.970 1.00 91.19 100 ALA A CA 1
ATOM 797 C C . ALA A 1 100 ? 24.461 -26.355 -30.770 1.00 91.19 100 ALA A C 1
ATOM 799 O O . ALA A 1 100 ? 24.852 -25.714 -29.793 1.00 91.19 100 ALA A O 1
ATOM 800 N N . PHE A 1 101 ? 25.296 -26.810 -31.708 1.00 92.81 101 PHE A N 1
ATOM 801 C CA . PHE A 1 101 ? 26.727 -26.509 -31.691 1.00 92.81 101 PHE A CA 1
ATOM 802 C C . PHE A 1 101 ? 26.954 -25.009 -31.970 1.00 92.81 101 PHE A C 1
ATOM 804 O O . PHE A 1 101 ? 26.380 -24.487 -32.931 1.00 92.81 101 PHE A O 1
ATOM 811 N N . PRO A 1 102 ? 27.748 -24.291 -31.153 1.00 94.62 102 PRO A N 1
ATOM 812 C CA . PRO A 1 102 ? 27.926 -22.851 -31.302 1.00 94.62 102 PRO A CA 1
ATOM 813 C C . PRO A 1 102 ? 28.803 -22.504 -32.509 1.00 94.62 102 PRO A C 1
ATOM 815 O O . PRO A 1 102 ? 29.628 -23.296 -32.964 1.00 94.62 102 PRO A O 1
ATOM 818 N N . ALA A 1 103 ? 28.675 -21.271 -32.997 1.00 95.94 103 ALA A N 1
ATOM 819 C CA . ALA A 1 103 ? 29.629 -20.733 -33.956 1.00 95.94 103 ALA A CA 1
ATOM 820 C C . ALA A 1 103 ? 30.989 -20.538 -33.269 1.00 95.94 103 ALA A C 1
ATOM 822 O O . ALA A 1 103 ? 31.097 -19.808 -32.284 1.00 95.94 103 ALA A O 1
ATOM 823 N N . VAL A 1 104 ? 32.026 -21.187 -33.795 1.00 96.12 104 VAL A N 1
ATOM 824 C CA . VAL A 1 104 ? 33.402 -21.036 -33.314 1.00 96.12 104 VAL A CA 1
ATOM 825 C C . VAL A 1 104 ? 34.185 -20.238 -34.347 1.00 96.12 104 VAL A C 1
ATOM 827 O O . VAL A 1 104 ? 34.422 -20.712 -35.457 1.00 96.12 104 VAL A O 1
ATOM 830 N N . THR A 1 105 ? 34.601 -19.029 -33.976 1.00 96.00 105 THR A N 1
ATOM 831 C CA . THR A 1 105 ? 35.458 -18.184 -34.814 1.00 96.00 105 THR A CA 1
ATOM 832 C C . THR A 1 105 ? 36.895 -18.285 -34.326 1.00 96.00 105 THR A C 1
ATOM 834 O O . THR A 1 105 ? 37.193 -17.930 -33.188 1.0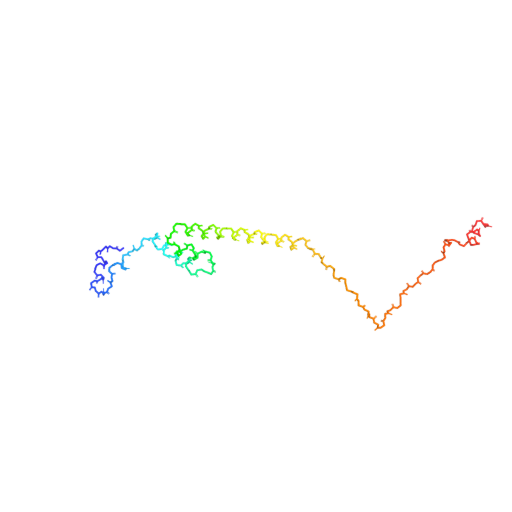0 96.00 105 THR A O 1
ATOM 837 N N . ILE A 1 106 ? 37.792 -18.751 -35.196 1.00 95.69 106 ILE A N 1
ATOM 838 C CA . ILE A 1 106 ? 39.226 -18.849 -34.915 1.00 95.69 106 ILE A CA 1
ATOM 839 C C . ILE A 1 106 ? 39.947 -17.808 -35.763 1.00 95.69 106 ILE A C 1
ATOM 841 O O . ILE A 1 106 ? 39.868 -17.834 -36.990 1.00 95.69 106 ILE A O 1
ATOM 845 N N . CYS A 1 107 ? 40.673 -16.913 -35.101 1.00 94.25 107 CYS A N 1
ATOM 846 C CA . CYS A 1 107 ? 41.509 -15.916 -35.755 1.00 94.25 107 CYS A CA 1
ATOM 847 C C . CYS A 1 107 ? 42.984 -16.208 -35.487 1.00 94.25 107 CYS A C 1
ATOM 849 O O . CYS A 1 107 ? 43.358 -16.693 -34.419 1.00 94.25 107 CYS A O 1
ATOM 851 N N . ASN A 1 108 ? 43.830 -15.878 -36.461 1.00 93.88 108 ASN A N 1
ATOM 852 C CA . ASN A 1 108 ? 45.271 -15.859 -36.253 1.00 93.88 108 ASN A CA 1
ATOM 853 C C . ASN A 1 108 ? 45.622 -14.736 -35.260 1.00 93.88 108 ASN A C 1
ATOM 855 O O . ASN A 1 108 ? 45.060 -13.646 -35.348 1.00 93.88 108 ASN A O 1
ATOM 859 N N . TYR A 1 109 ? 46.553 -14.997 -34.336 1.00 94.50 109 TYR A N 1
ATOM 860 C CA . TYR A 1 109 ? 47.078 -13.976 -33.424 1.00 94.50 109 TYR A CA 1
ATOM 861 C C . TYR A 1 109 ? 47.758 -12.834 -34.184 1.00 94.50 109 TYR A C 1
ATOM 863 O O . TYR A 1 109 ? 47.666 -11.675 -33.788 1.00 94.50 109 TYR A O 1
ATOM 871 N N . SER A 1 110 ? 48.440 -13.160 -35.284 1.00 92.12 110 SER A N 1
ATOM 872 C CA . SER A 1 110 ? 49.090 -12.157 -36.113 1.00 92.12 110 SER A CA 1
ATOM 873 C C . SER A 1 110 ? 48.038 -11.345 -36.885 1.00 92.12 110 SER A C 1
ATOM 875 O O . SER A 1 110 ? 47.301 -11.925 -37.690 1.00 92.12 110 SER A O 1
ATOM 877 N N . PRO A 1 111 ? 47.966 -10.015 -36.679 1.00 88.62 111 PRO A N 1
ATOM 878 C CA . PRO A 1 111 ? 46.932 -9.175 -37.281 1.00 88.62 111 PRO A CA 1
ATOM 879 C C . PRO A 1 111 ? 47.201 -8.855 -38.754 1.00 88.62 111 PRO A C 1
ATOM 881 O O . PRO A 1 111 ? 46.306 -8.400 -39.463 1.00 88.62 1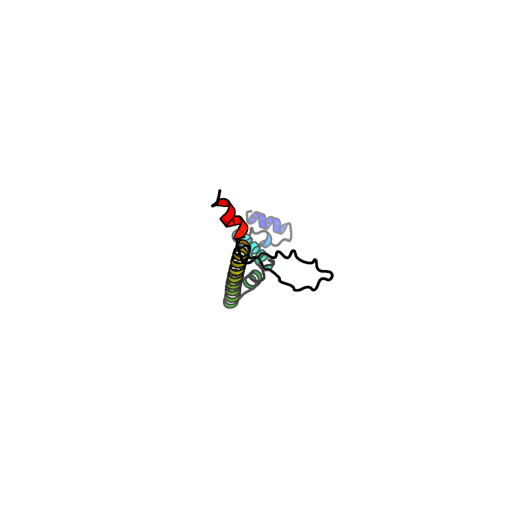11 PRO A O 1
ATOM 884 N N . PHE A 1 112 ? 48.424 -9.086 -39.235 1.00 89.81 112 PHE A N 1
ATOM 885 C CA . PHE A 1 112 ? 48.799 -8.829 -40.615 1.00 89.81 112 PHE A CA 1
ATOM 886 C C . PHE A 1 112 ? 49.638 -9.964 -41.179 1.00 89.81 112 PHE A C 1
ATOM 888 O O . PHE A 1 112 ? 50.475 -10.580 -40.526 1.00 89.81 112 PHE A O 1
ATOM 895 N N . ARG A 1 113 ? 49.437 -10.192 -42.469 1.00 90.62 113 ARG A N 1
ATOM 896 C CA . ARG A 1 113 ? 50.300 -11.039 -43.275 1.00 90.62 113 ARG A CA 1
ATOM 897 C C . ARG A 1 113 ? 51.457 -10.192 -43.791 1.00 90.62 113 ARG A C 1
ATOM 899 O O . ARG A 1 113 ? 51.246 -9.354 -44.664 1.00 90.62 113 ARG A O 1
ATOM 906 N N . TYR A 1 114 ? 52.647 -10.370 -43.214 1.00 90.38 114 TYR A N 1
ATOM 907 C CA . TYR A 1 114 ? 53.827 -9.545 -43.511 1.00 90.38 114 TYR A CA 1
ATOM 908 C C . TYR A 1 114 ? 54.173 -9.523 -45.009 1.00 90.38 114 TYR A C 1
ATOM 910 O O . TYR A 1 114 ? 54.453 -8.462 -45.560 1.00 90.38 114 TYR A O 1
ATOM 918 N N . ASP A 1 115 ? 54.041 -10.669 -45.681 1.00 90.50 115 ASP A N 1
ATOM 919 C CA . ASP A 1 115 ? 54.210 -10.823 -47.130 1.00 90.50 115 ASP A CA 1
ATOM 920 C C . ASP A 1 115 ? 53.304 -9.884 -47.942 1.00 90.50 115 ASP A C 1
ATOM 922 O O . ASP A 1 115 ? 53.748 -9.286 -48.919 1.00 90.50 115 ASP A O 1
ATOM 926 N N . LYS A 1 116 ? 52.049 -9.707 -47.513 1.00 87.06 116 LYS A N 1
ATOM 927 C CA . LYS A 1 116 ? 51.071 -8.828 -48.176 1.00 87.06 116 LYS A CA 1
ATOM 928 C C . LYS A 1 116 ? 51.169 -7.368 -47.741 1.00 87.06 116 LYS A C 1
ATOM 930 O O . LYS A 1 116 ? 50.791 -6.478 -48.495 1.00 87.06 116 LYS A O 1
ATOM 935 N N . PHE A 1 117 ? 51.625 -7.116 -46.517 1.00 89.38 117 PHE A N 1
ATOM 936 C CA . PHE A 1 117 ? 51.798 -5.761 -46.001 1.00 89.38 117 PHE A CA 1
ATOM 937 C C . PHE A 1 117 ? 52.946 -5.049 -46.723 1.00 89.38 117 PHE A C 1
ATOM 939 O O . PHE A 1 117 ? 52.771 -3.942 -47.223 1.00 89.38 117 PHE A O 1
ATOM 946 N N . ILE A 1 118 ? 54.100 -5.714 -46.841 1.00 91.50 118 ILE A N 1
ATOM 947 C CA . ILE A 1 118 ? 55.304 -5.133 -47.444 1.00 91.50 118 ILE A CA 1
ATOM 948 C C . ILE A 1 118 ? 55.149 -4.902 -48.952 1.00 91.50 118 ILE A C 1
ATOM 950 O O . ILE A 1 118 ? 55.649 -3.899 -49.456 1.00 91.50 118 ILE A O 1
ATOM 954 N N . SER A 1 119 ? 54.412 -5.754 -49.677 1.00 87.00 119 SER A N 1
ATOM 955 C CA . SER A 1 119 ? 54.218 -5.582 -51.127 1.00 87.00 119 SER A CA 1
ATOM 956 C C . SER A 1 119 ? 53.565 -4.249 -51.508 1.00 87.00 119 SER A C 1
ATOM 958 O O . SER A 1 119 ? 53.803 -3.757 -52.603 1.00 87.00 119 SER A O 1
ATOM 960 N N . SER A 1 120 ? 52.772 -3.641 -50.616 1.00 83.56 120 SER A N 1
ATOM 961 C CA . SER A 1 120 ? 52.149 -2.331 -50.860 1.00 83.56 120 SER A CA 1
ATOM 962 C C . SER A 1 120 ? 53.122 -1.149 -50.762 1.00 83.56 120 SER A C 1
ATOM 964 O O . SER A 1 120 ? 52.756 -0.053 -51.171 1.00 83.56 120 SER A O 1
ATOM 966 N N . PHE A 1 121 ? 54.317 -1.345 -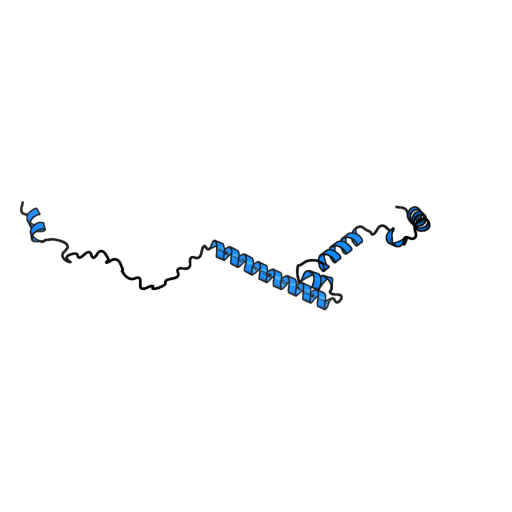50.197 1.00 84.69 121 PHE A N 1
ATOM 967 C CA . PHE A 1 121 ? 55.346 -0.306 -50.043 1.00 84.69 121 PHE A CA 1
ATOM 968 C C . PHE A 1 121 ? 56.490 -0.436 -51.058 1.00 84.69 121 PHE A C 1
ATOM 970 O O . PHE A 1 121 ? 57.371 0.417 -51.095 1.00 84.69 121 PHE A O 1
ATOM 977 N N . LEU A 1 122 ? 56.512 -1.521 -51.836 1.00 83.56 122 LEU A N 1
ATOM 978 C CA . LEU A 1 122 ? 57.560 -1.826 -52.816 1.00 83.56 122 LEU A CA 1
ATOM 979 C C . LEU A 1 122 ? 57.137 -1.526 -54.268 1.00 83.56 122 LEU A C 1
ATOM 981 O O . LEU A 1 122 ? 57.823 -1.951 -55.195 1.00 83.56 122 LEU A O 1
ATOM 985 N N . ASN A 1 123 ? 56.027 -0.808 -54.459 1.00 64.50 123 ASN A N 1
ATOM 986 C CA . ASN A 1 123 ? 55.520 -0.310 -55.741 1.00 64.50 123 ASN A CA 1
ATOM 987 C C . ASN A 1 123 ? 55.250 1.193 -55.639 1.00 64.50 123 ASN A C 1
ATOM 989 O O . ASN A 1 123 ? 55.281 1.863 -56.692 1.00 64.50 123 ASN A O 1
#

Foldseek 3Di:
DDLVVLVVVCVVDVDDSVVVPPDPPVRVVVVVQLVCQCPDPPPLSVQLSVDPDPVSNVVSVVVSVVVVVVVVVVVVVVVVVVVVVDDDDDDDDDDDPPDDDDDDDDDDPDPDDPVVVVVVVVD